Protein AF-A0A949N372-F1 (afdb_monomer_lite)

Foldseek 3Di:
DPDWDKDAPQQWDQDPPQGTWWWWQDPVRDIDTFRWDWDDADPVVRMTITDGPPDDPPIDTDRDDD

Structure (mmCIF, N/CA/C/O backbone):
data_AF-A0A949N372-F1
#
_entry.id   AF-A0A949N372-F1
#
loop_
_atom_site.group_PDB
_atom_site.id
_atom_site.type_symbol
_atom_site.label_atom_id
_atom_site.label_alt_id
_atom_site.label_comp_id
_atom_site.label_asym_id
_atom_site.label_entity_id
_atom_site.label_seq_id
_atom_site.pdbx_PDB_ins_code
_atom_site.Cartn_x
_atom_site.Cartn_y
_atom_site.Cartn_z
_atom_site.occupancy
_atom_site.B_iso_or_equiv
_atom_site.auth_seq_id
_atom_site.auth_comp_id
_atom_site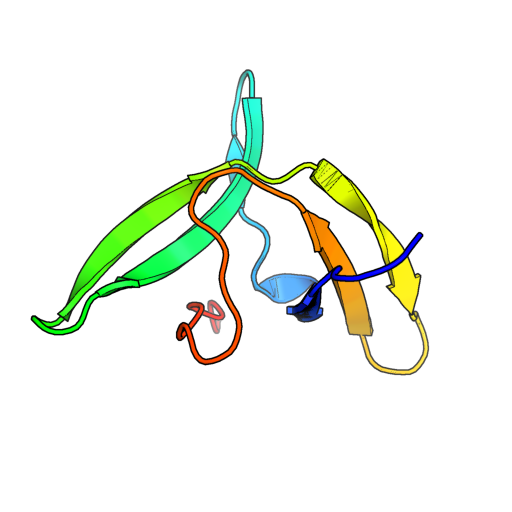.auth_asym_id
_atom_site.auth_atom_id
_atom_site.pdbx_PDB_model_num
ATOM 1 N N . VAL A 1 1 ? 7.173 -12.165 -12.659 1.00 53.47 1 VAL A N 1
ATOM 2 C CA . VAL A 1 1 ? 6.478 -12.101 -11.352 1.00 53.47 1 VAL A CA 1
ATOM 3 C C . VAL A 1 1 ? 5.007 -12.397 -11.585 1.00 53.47 1 VAL A C 1
ATOM 5 O O . VAL A 1 1 ? 4.466 -11.896 -12.559 1.00 53.47 1 VAL A O 1
ATOM 8 N N . HIS A 1 2 ? 4.380 -13.245 -10.774 1.00 63.31 2 HIS A N 1
ATOM 9 C CA . HIS A 1 2 ? 2.949 -13.559 -10.878 1.00 63.31 2 HIS A CA 1
ATOM 10 C C . HIS A 1 2 ? 2.318 -13.411 -9.490 1.00 63.31 2 HIS A C 1
ATOM 12 O O . HIS A 1 2 ? 2.986 -13.692 -8.498 1.00 63.31 2 HIS A O 1
ATOM 18 N N . GLY A 1 3 ? 1.061 -12.961 -9.419 1.00 71.00 3 GLY A N 1
ATOM 19 C CA . GLY A 1 3 ? 0.326 -12.836 -8.150 1.00 71.00 3 GLY A CA 1
ATOM 20 C C . GLY A 1 3 ? 0.654 -11.593 -7.313 1.00 71.00 3 GLY A C 1
ATOM 21 O O . GLY A 1 3 ? 0.561 -11.645 -6.093 1.00 71.00 3 GLY A O 1
ATOM 22 N N . VAL A 1 4 ? 1.055 -10.491 -7.949 1.00 81.56 4 VAL A N 1
ATOM 23 C CA . VAL A 1 4 ? 1.271 -9.190 -7.289 1.00 81.56 4 VAL A CA 1
ATOM 24 C C . VAL A 1 4 ? 0.007 -8.333 -7.339 1.00 81.56 4 VAL A C 1
ATOM 26 O O . VAL A 1 4 ? -0.818 -8.501 -8.239 1.00 81.56 4 VAL A O 1
ATOM 29 N N . LEU A 1 5 ? -0.146 -7.426 -6.374 1.00 94.06 5 LEU A N 1
ATOM 30 C CA . LEU A 1 5 ? -1.265 -6.484 -6.309 1.00 94.06 5 LEU A CA 1
ATOM 31 C C . LEU A 1 5 ? -0.789 -5.087 -6.700 1.00 94.06 5 LEU A C 1
ATOM 33 O O . LEU A 1 5 ? 0.401 -4.796 -6.612 1.00 94.06 5 LEU A O 1
ATOM 37 N N . VAL A 1 6 ? -1.716 -4.220 -7.095 1.00 95.31 6 VAL A N 1
ATOM 38 C CA . VAL A 1 6 ? -1.450 -2.793 -7.297 1.00 95.31 6 VAL A CA 1
ATOM 39 C C . VAL A 1 6 ? -2.319 -1.971 -6.355 1.00 95.31 6 VAL A C 1
ATOM 41 O O . VAL A 1 6 ? -3.476 -2.319 -6.112 1.00 95.31 6 VAL A O 1
ATOM 44 N N . VAL A 1 7 ? -1.754 -0.894 -5.81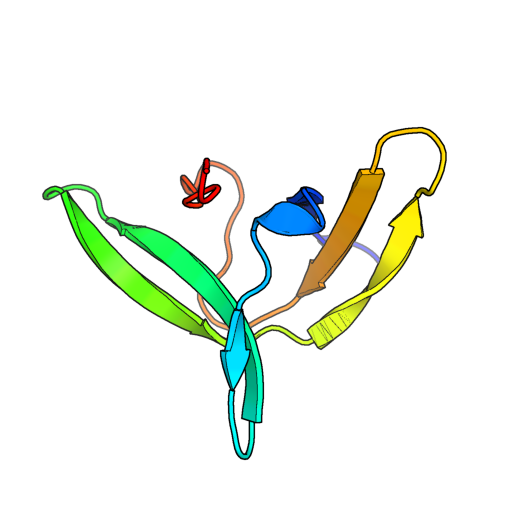7 1.00 96.25 7 VAL A N 1
ATOM 45 C CA . VAL A 1 7 ? -2.448 0.086 -4.966 1.00 96.25 7 VAL A CA 1
ATOM 46 C C . VAL A 1 7 ? -2.111 1.503 -5.439 1.00 96.25 7 VAL A C 1
ATOM 48 O O . VAL A 1 7 ? -1.077 1.673 -6.087 1.00 96.25 7 VAL A O 1
ATOM 51 N N . PRO A 1 8 ? -2.934 2.520 -5.129 1.00 96.44 8 PRO A N 1
ATOM 52 C CA . PRO A 1 8 ? -2.552 3.910 -5.360 1.00 96.44 8 PRO A CA 1
ATOM 53 C C . PRO A 1 8 ? -1.276 4.253 -4.590 1.00 96.44 8 PRO A C 1
ATOM 55 O O . PRO A 1 8 ? -1.127 3.839 -3.438 1.00 96.44 8 PRO A O 1
ATOM 58 N N . VAL A 1 9 ? -0.381 5.036 -5.193 1.00 96.25 9 VAL A N 1
ATOM 59 C CA . VAL A 1 9 ? 0.851 5.499 -4.525 1.00 96.25 9 VAL A CA 1
ATOM 60 C C . VAL A 1 9 ? 0.528 6.251 -3.230 1.00 96.25 9 VAL A C 1
ATOM 62 O O . VAL A 1 9 ? 1.192 6.046 -2.216 1.00 96.25 9 VAL A O 1
ATOM 65 N N . ASP A 1 10 ? -0.555 7.027 -3.223 1.00 95.38 10 ASP A N 1
ATOM 66 C CA . ASP A 1 10 ? -1.008 7.793 -2.056 1.00 95.38 10 ASP A CA 1
ATOM 67 C C . ASP A 1 10 ? -1.454 6.912 -0.873 1.00 95.38 10 ASP A C 1
ATOM 69 O O . ASP A 1 10 ? -1.581 7.402 0.245 1.00 95.38 10 ASP A O 1
ATOM 73 N N . ALA A 1 11 ? -1.679 5.609 -1.082 1.00 96.38 11 ALA A N 1
ATOM 74 C CA . ALA A 1 11 ? -2.001 4.660 -0.012 1.00 96.38 11 ALA A CA 1
ATOM 75 C C . ALA A 1 11 ? -0.768 4.210 0.796 1.00 96.38 11 ALA A C 1
ATOM 77 O O . ALA A 1 11 ? -0.908 3.491 1.790 1.00 96.38 11 ALA A O 1
ATOM 78 N N . LEU A 1 12 ? 0.443 4.567 0.352 1.00 96.00 12 LEU A N 1
ATOM 79 C CA . LEU A 1 12 ? 1.679 4.146 0.996 1.00 96.00 12 LEU A CA 1
ATOM 80 C C . LEU A 1 12 ? 1.977 4.972 2.249 1.00 96.00 12 LEU A C 1
ATOM 82 O O . LEU A 1 12 ? 2.077 6.196 2.218 1.00 96.00 12 LEU A O 1
ATOM 86 N N . LEU A 1 13 ? 2.229 4.269 3.349 1.00 94.94 13 LEU A N 1
ATOM 87 C CA . LEU A 1 13 ? 2.662 4.844 4.614 1.00 94.94 13 LEU A CA 1
ATOM 88 C C . LEU A 1 13 ? 4.132 4.506 4.854 1.00 94.94 13 LEU A C 1
ATOM 90 O O . LEU A 1 13 ? 4.496 3.336 4.995 1.00 94.94 13 LEU A O 1
ATOM 94 N N . ALA A 1 14 ? 4.980 5.532 4.915 1.00 93.19 14 ALA A N 1
ATOM 95 C CA . ALA A 1 14 ? 6.386 5.368 5.264 1.00 93.19 14 ALA A CA 1
ATOM 96 C C . ALA A 1 14 ? 6.533 5.021 6.756 1.00 93.19 14 ALA A C 1
ATOM 98 O O . ALA A 1 14 ? 6.009 5.711 7.632 1.00 93.19 14 ALA A O 1
ATOM 99 N N . GLN A 1 15 ? 7.273 3.956 7.047 1.00 89.25 15 GLN A N 1
ATOM 100 C CA . GLN A 1 15 ? 7.603 3.505 8.394 1.00 89.25 15 GLN A CA 1
ATOM 101 C C . GLN A 1 15 ? 9.073 3.805 8.693 1.00 89.25 15 GLN A C 1
ATOM 103 O O . GLN A 1 15 ? 9.948 3.569 7.863 1.00 89.25 15 GLN A O 1
ATOM 108 N N . SER A 1 16 ? 9.360 4.283 9.905 1.00 82.69 16 SER A N 1
ATOM 109 C CA . SER A 1 16 ? 10.688 4.774 10.310 1.00 82.69 16 SER A CA 1
ATOM 110 C C . SER A 1 16 ? 11.828 3.757 10.163 1.00 82.69 16 SER A C 1
ATOM 112 O O . SER A 1 16 ? 12.969 4.164 9.964 1.00 82.69 16 SER A O 1
ATOM 114 N N . SER A 1 17 ? 11.546 2.454 10.244 1.00 77.44 17 SER A N 1
ATOM 115 C CA . SER A 1 17 ? 12.556 1.390 10.119 1.00 77.44 17 SER A CA 1
ATOM 116 C C . SER A 1 17 ? 12.194 0.260 9.150 1.00 77.44 17 SER A C 1
ATOM 118 O O . SER A 1 17 ? 13.053 -0.566 8.855 1.00 77.44 17 SER A O 1
ATOM 120 N N . ASN A 1 18 ? 10.956 0.209 8.648 1.00 74.81 18 ASN A N 1
ATOM 121 C CA . ASN A 1 18 ? 10.421 -0.954 7.925 1.00 74.81 18 ASN A CA 1
ATOM 122 C C . ASN A 1 18 ? 10.060 -0.678 6.456 1.00 74.81 18 ASN A C 1
ATOM 124 O O . ASN A 1 18 ? 9.435 -1.513 5.806 1.00 74.81 18 ASN A O 1
ATOM 128 N N . GLY A 1 19 ? 10.453 0.478 5.915 1.00 92.75 19 GLY A N 1
ATOM 129 C CA . GLY A 1 19 ? 10.124 0.850 4.542 1.00 92.75 19 GLY A CA 1
ATOM 130 C C . GLY A 1 19 ? 8.684 1.337 4.439 1.00 92.75 19 GLY A C 1
ATOM 131 O O . GLY A 1 19 ? 8.347 2.350 5.045 1.00 92.75 19 GLY A O 1
ATOM 132 N N . TYR A 1 20 ? 7.846 0.641 3.675 1.00 95.81 20 TYR A N 1
ATOM 133 C CA . TYR A 1 20 ? 6.473 1.066 3.407 1.00 95.81 20 TYR A CA 1
ATOM 134 C C . TYR A 1 20 ? 5.454 0.057 3.925 1.00 95.81 20 TYR A C 1
ATOM 136 O O . TYR A 1 20 ? 5.701 -1.148 3.969 1.00 95.81 20 TYR A O 1
ATOM 144 N N . ALA A 1 21 ? 4.280 0.558 4.284 1.00 95.88 21 ALA A N 1
ATOM 145 C CA . ALA A 1 21 ? 3.111 -0.237 4.614 1.00 95.88 21 ALA A CA 1
ATOM 146 C C . ALA A 1 21 ? 1.876 0.310 3.898 1.00 95.88 21 ALA A C 1
ATOM 148 O O . ALA A 1 21 ? 1.842 1.471 3.495 1.00 95.88 21 ALA A O 1
ATOM 149 N N . VAL A 1 22 ? 0.852 -0.527 3.789 1.00 96.31 22 VAL A N 1
ATOM 150 C CA . VAL A 1 22 ? -0.512 -0.091 3.479 1.00 96.31 22 VAL A CA 1
ATOM 151 C C . VAL A 1 22 ? -1.391 -0.331 4.693 1.00 96.31 22 VAL A C 1
ATOM 153 O O . VAL A 1 22 ? -1.197 -1.294 5.438 1.00 96.31 22 VAL A O 1
ATOM 156 N N . GLU A 1 23 ? -2.367 0.537 4.900 1.00 96.06 23 GLU A N 1
ATOM 157 C CA . GLU A 1 23 ? -3.392 0.321 5.912 1.00 96.06 23 GLU A CA 1
ATOM 158 C C . GLU A 1 23 ? -4.560 -0.458 5.305 1.00 96.06 23 GLU A C 1
ATOM 160 O O . GLU A 1 23 ? -5.136 -0.048 4.296 1.00 96.06 23 GLU A O 1
ATOM 165 N N . VAL A 1 24 ? -4.904 -1.592 5.916 1.00 95.69 24 VAL A N 1
ATOM 166 C CA . VAL A 1 24 ? -5.975 -2.484 5.464 1.00 95.69 24 VAL A CA 1
ATOM 167 C C . VAL A 1 24 ? -7.145 -2.433 6.437 1.00 95.69 24 VAL A C 1
ATOM 169 O O . VAL A 1 24 ? -6.969 -2.538 7.655 1.00 95.69 24 VAL A O 1
ATOM 172 N N . VAL A 1 25 ? -8.356 -2.344 5.886 1.00 94.94 25 VAL A N 1
ATOM 173 C CA . VAL A 1 25 ? -9.604 -2.401 6.654 1.00 94.94 25 VAL A CA 1
ATOM 174 C C . VAL A 1 25 ? -10.107 -3.843 6.703 1.00 94.94 25 VAL A C 1
ATOM 176 O O . VAL A 1 25 ? -10.488 -4.424 5.682 1.00 94.94 25 VAL A O 1
ATOM 179 N N . GLY 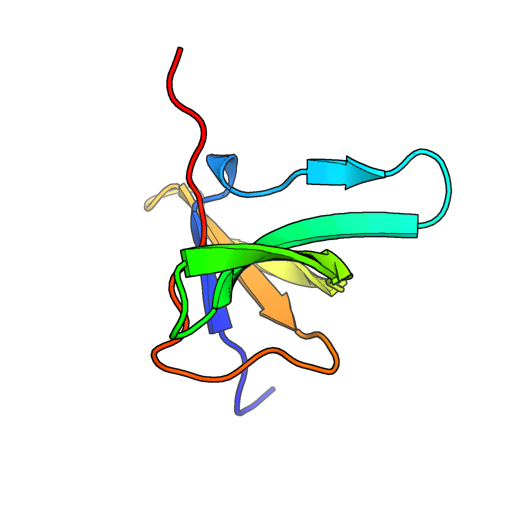A 1 26 ? -10.104 -4.429 7.900 1.00 87.81 26 GLY A N 1
ATOM 180 C CA . GLY A 1 26 ? -10.634 -5.763 8.164 1.00 87.81 26 GLY A CA 1
ATOM 181 C C . GLY A 1 26 ? -12.163 -5.831 8.082 1.00 87.81 26 GLY A C 1
ATOM 182 O O . GLY A 1 26 ? -12.861 -4.819 8.059 1.00 87.81 26 GLY A O 1
ATOM 183 N N . VAL A 1 27 ? -12.707 -7.051 8.085 1.00 83.00 27 VAL A N 1
ATOM 184 C CA . VAL A 1 27 ? -14.158 -7.314 7.946 1.00 83.00 27 VAL A CA 1
ATOM 185 C C . VAL A 1 27 ? -15.022 -6.692 9.048 1.00 83.00 27 VAL A C 1
ATOM 187 O O . VAL A 1 27 ? -16.197 -6.420 8.836 1.00 83.00 27 VAL A O 1
ATOM 190 N N . ASN A 1 28 ? -14.439 -6.448 10.217 1.00 87.81 28 ASN A N 1
ATOM 191 C CA . ASN A 1 28 ? -15.070 -5.804 11.369 1.00 87.81 28 ASN A CA 1
ATOM 192 C C . ASN A 1 28 ? -14.801 -4.291 11.431 1.00 87.81 28 ASN A C 1
ATOM 194 O O . ASN A 1 28 ? -15.083 -3.665 12.449 1.00 87.81 28 ASN A O 1
ATOM 198 N N . GLY A 1 29 ? -14.219 -3.716 10.376 1.00 89.94 29 GLY A 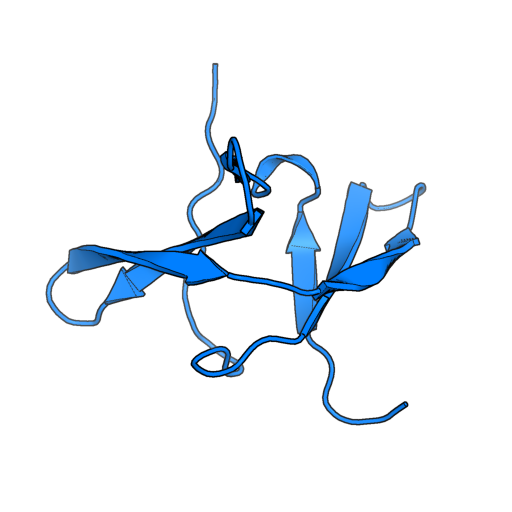N 1
ATOM 199 C CA . GLY A 1 29 ? -13.795 -2.322 10.360 1.00 89.94 29 GLY A CA 1
ATOM 200 C C . GLY A 1 29 ? -12.561 -2.046 11.215 1.00 89.94 29 GLY A C 1
ATOM 201 O O . GLY A 1 29 ? -12.278 -0.886 11.469 1.00 89.94 29 GLY A O 1
ATOM 202 N N . ILE A 1 30 ? -11.828 -3.067 11.681 1.00 93.81 30 ILE A N 1
ATOM 203 C CA . ILE A 1 30 ? -10.548 -2.856 12.367 1.00 93.81 30 ILE A CA 1
ATOM 204 C C . ILE A 1 30 ? -9.456 -2.590 11.337 1.00 93.81 30 ILE A C 1
ATOM 206 O O . ILE A 1 30 ? -9.288 -3.335 10.370 1.00 93.81 30 ILE A O 1
ATOM 210 N N . HIS A 1 31 ? -8.691 -1.538 11.591 1.00 95.00 31 HIS A N 1
ATOM 211 C CA . HIS A 1 31 ? -7.578 -1.110 10.763 1.00 95.00 31 HIS A CA 1
ATOM 212 C C . HIS A 1 31 ? -6.278 -1.736 11.261 1.00 95.00 31 HIS A C 1
ATOM 214 O O . HIS A 1 31 ? -6.059 -1.868 12.467 1.00 95.00 31 HIS A O 1
ATOM 220 N N . HIS A 1 32 ? -5.409 -2.123 10.334 1.00 94.06 32 HIS A N 1
ATOM 221 C CA . HIS A 1 32 ? -4.061 -2.576 10.656 1.00 94.06 32 HIS A CA 1
ATOM 222 C C . HIS A 1 32 ? -3.097 -2.264 9.515 1.00 94.06 32 HIS A C 1
ATOM 224 O O . HIS A 1 32 ? -3.489 -2.194 8.351 1.00 94.06 32 HIS A O 1
ATOM 230 N N . LEU A 1 33 ? -1.824 -2.087 9.863 1.00 94.69 33 LEU A N 1
ATOM 231 C CA . LEU A 1 33 ? -0.763 -1.862 8.891 1.00 94.69 33 LEU A CA 1
ATOM 232 C C . LEU A 1 33 ? -0.200 -3.192 8.409 1.00 94.69 33 LEU A C 1
ATOM 234 O O . LEU A 1 33 ? 0.169 -4.050 9.213 1.00 94.69 33 LEU A O 1
ATOM 238 N N . VAL A 1 34 ? -0.087 -3.323 7.093 1.00 94.75 34 VAL A N 1
ATOM 239 C CA . VAL A 1 34 ? 0.560 -4.450 6.429 1.00 94.75 34 VAL A CA 1
ATOM 240 C C . VAL A 1 34 ? 1.839 -3.938 5.767 1.00 94.75 34 VAL A C 1
ATOM 242 O O . VAL A 1 34 ? 1.746 -3.127 4.844 1.00 94.75 34 VAL A O 1
ATOM 245 N N . PRO A 1 35 ? 3.030 -4.368 6.223 1.00 95.38 35 PRO A N 1
ATOM 246 C CA . PRO A 1 35 ? 4.289 -4.035 5.565 1.00 95.38 35 PRO A CA 1
ATOM 247 C C . PRO A 1 35 ? 4.321 -4.561 4.129 1.00 95.38 35 PRO A C 1
ATOM 249 O O . PRO A 1 35 ? 3.883 -5.684 3.859 1.00 95.38 35 PRO A O 1
ATOM 252 N N . VAL A 1 36 ? 4.871 -3.767 3.213 1.00 94.62 36 VAL A N 1
ATOM 253 C CA . VAL A 1 36 ? 4.935 -4.100 1.790 1.00 94.62 36 VAL A CA 1
ATOM 254 C C . VAL A 1 36 ? 6.326 -3.886 1.216 1.00 94.62 36 VAL A C 1
ATOM 256 O O . VAL A 1 36 ? 7.061 -2.973 1.581 1.00 94.62 36 VAL A O 1
ATOM 259 N N . THR A 1 37 ? 6.666 -4.733 0.255 1.00 94.56 37 THR A N 1
ATOM 260 C CA . THR A 1 37 ? 7.753 -4.494 -0.691 1.00 94.56 37 THR A CA 1
ATOM 261 C C . THR A 1 37 ? 7.166 -3.869 -1.947 1.00 94.56 37 THR A C 1
ATOM 263 O O . THR A 1 37 ? 6.180 -4.378 -2.487 1.00 94.56 37 THR A O 1
ATOM 266 N N . LEU A 1 38 ? 7.777 -2.775 -2.398 1.00 95.25 38 LEU A N 1
ATOM 267 C CA . LEU A 1 38 ? 7.372 -2.058 -3.602 1.00 95.25 38 LEU A CA 1
ATOM 268 C C . LEU A 1 38 ? 8.052 -2.654 -4.838 1.00 95.25 38 LEU A C 1
ATOM 270 O O . LEU A 1 38 ? 9.202 -3.092 -4.777 1.00 95.25 38 LEU A O 1
ATOM 274 N N . GLY A 1 39 ? 7.327 -2.670 -5.950 1.00 94.69 39 GLY A N 1
ATOM 275 C CA . GLY A 1 39 ? 7.814 -3.076 -7.262 1.00 94.69 39 GLY A CA 1
ATOM 276 C C . GLY A 1 39 ? 7.774 -1.922 -8.258 1.00 94.69 39 GLY A C 1
ATOM 277 O O . GLY A 1 39 ? 8.282 -0.838 -7.990 1.00 94.69 39 GLY A O 1
ATOM 278 N N . LEU A 1 40 ? 7.188 -2.185 -9.427 1.00 95.31 40 LEU A N 1
ATOM 279 C CA . LEU A 1 40 ? 7.040 -1.197 -10.490 1.00 95.31 40 LEU A CA 1
ATOM 280 C C . LEU A 1 40 ? 6.030 -0.114 -10.109 1.00 95.31 40 LEU A C 1
ATOM 282 O O . LEU A 1 40 ? 4.999 -0.406 -9.502 1.00 95.31 40 LEU A O 1
ATOM 286 N N . PHE A 1 41 ? 6.335 1.108 -10.523 1.00 95.50 41 PHE A N 1
ATOM 287 C CA . PHE A 1 41 ? 5.429 2.242 -10.479 1.00 95.50 41 PHE A CA 1
ATOM 288 C C . PHE A 1 41 ? 4.845 2.447 -11.872 1.00 95.50 41 PHE A C 1
ATOM 290 O O . PHE A 1 41 ? 5.564 2.371 -12.871 1.00 95.50 41 PHE A O 1
ATOM 297 N N . ASP A 1 42 ? 3.540 2.665 -11.915 1.00 94.94 42 ASP A N 1
ATOM 298 C CA . ASP A 1 42 ? 2.828 3.136 -13.088 1.00 94.94 42 ASP A CA 1
ATOM 299 C C . ASP A 1 42 ? 2.519 4.620 -12.886 1.00 94.94 42 ASP A C 1
ATOM 301 O O . ASP A 1 42 ? 1.576 4.990 -12.181 1.00 94.94 42 ASP A O 1
ATOM 305 N N . ASP A 1 43 ? 3.355 5.468 -13.481 1.00 91.12 43 ASP A N 1
ATOM 306 C CA . ASP A 1 43 ? 3.245 6.922 -13.364 1.00 91.12 43 ASP A CA 1
ATOM 307 C C . ASP A 1 43 ? 2.031 7.486 -14.121 1.00 91.12 43 ASP A C 1
ATOM 309 O O . ASP A 1 43 ? 1.622 8.616 -13.854 1.00 91.12 43 ASP A O 1
ATOM 313 N N . ALA A 1 44 ? 1.451 6.732 -15.065 1.00 92.44 44 ALA A N 1
ATOM 314 C CA . ALA A 1 44 ? 0.288 7.187 -15.823 1.00 92.44 44 ALA A CA 1
ATOM 315 C C . ALA A 1 44 ? -0.990 7.099 -14.980 1.00 92.44 44 ALA A C 1
ATOM 317 O O . ALA A 1 44 ? -1.794 8.032 -14.984 1.00 92.44 44 ALA A O 1
ATOM 318 N N . ASP A 1 45 ? -1.133 6.008 -14.228 1.00 92.75 45 ASP A N 1
ATOM 319 C CA . ASP A 1 45 ? -2.313 5.743 -13.400 1.00 92.75 45 ASP A CA 1
ATOM 320 C C . ASP A 1 45 ? -2.092 6.052 -11.905 1.00 92.75 45 ASP A C 1
ATOM 322 O O . ASP A 1 45 ? -3.025 5.962 -11.105 1.00 92.75 45 ASP A O 1
ATOM 326 N N . GLY A 1 46 ? -0.871 6.426 -11.505 1.00 95.50 46 GLY A N 1
ATOM 327 C CA . GLY A 1 46 ? -0.530 6.722 -10.109 1.00 95.50 46 GLY A CA 1
ATOM 328 C C . GLY A 1 46 ? -0.562 5.481 -9.214 1.00 95.50 46 GLY A C 1
ATOM 329 O O . GLY A 1 46 ? -0.943 5.555 -8.040 1.00 95.50 46 GLY A O 1
ATOM 330 N N . MET A 1 47 ? -0.187 4.328 -9.769 1.00 96.44 47 MET A N 1
ATOM 331 C CA . MET A 1 47 ? -0.273 3.026 -9.109 1.00 96.44 47 MET A CA 1
ATOM 332 C C . MET A 1 47 ? 1.114 2.460 -8.815 1.00 96.44 47 MET A C 1
ATOM 334 O O . MET A 1 47 ? 2.089 2.734 -9.509 1.00 96.44 47 MET A O 1
ATOM 338 N N . VAL A 1 48 ? 1.207 1.614 -7.795 1.00 96.81 48 VAL A N 1
ATOM 339 C CA . VAL A 1 48 ? 2.438 0.902 -7.445 1.00 96.81 48 VAL A CA 1
ATOM 340 C C . VAL A 1 48 ? 2.153 -0.568 -7.195 1.00 96.81 48 VAL A C 1
ATOM 342 O O . VAL A 1 48 ? 1.194 -0.940 -6.513 1.00 96.81 48 VAL A O 1
ATOM 345 N N . GLN A 1 49 ? 3.008 -1.420 -7.751 1.00 96.25 49 GLN A N 1
ATOM 346 C CA . GLN A 1 49 ? 2.999 -2.848 -7.484 1.00 96.25 49 GLN A CA 1
ATOM 347 C C . GLN A 1 49 ? 3.469 -3.113 -6.051 1.00 96.25 49 GLN A C 1
ATOM 349 O O . GLN A 1 49 ? 4.546 -2.669 -5.652 1.00 96.25 49 GLN A O 1
ATOM 354 N N . VAL A 1 50 ? 2.712 -3.911 -5.303 1.00 95.75 50 VAL A N 1
ATOM 355 C CA . VAL A 1 50 ? 3.038 -4.304 -3.931 1.00 95.75 50 VAL A CA 1
ATOM 356 C C . VAL A 1 50 ? 2.984 -5.815 -3.740 1.00 95.75 50 VAL A C 1
ATOM 358 O O . VAL A 1 50 ? 2.182 -6.535 -4.343 1.00 95.75 50 VAL A O 1
ATOM 361 N N . SER A 1 51 ? 3.845 -6.291 -2.848 1.00 94.44 51 SER A N 1
ATOM 362 C CA . SER A 1 51 ? 3.820 -7.652 -2.314 1.00 94.44 51 SER A CA 1
ATOM 363 C C . SER A 1 51 ? 4.095 -7.625 -0.816 1.00 94.44 51 SER A C 1
ATOM 365 O O . SER A 1 51 ? 4.930 -6.847 -0.361 1.00 94.44 51 SER A O 1
ATOM 367 N N . GLY A 1 52 ? 3.432 -8.484 -0.049 1.00 91.00 52 GLY A N 1
ATOM 368 C CA . GLY A 1 52 ? 3.609 -8.560 1.397 1.00 91.00 52 GLY A CA 1
ATOM 369 C C . GLY A 1 52 ? 2.842 -9.736 1.985 1.00 91.00 52 GLY A C 1
ATOM 370 O O . GLY A 1 52 ? 1.801 -10.142 1.465 1.00 91.00 52 GLY A O 1
ATOM 371 N N . THR A 1 53 ? 3.357 -10.304 3.072 1.00 90.38 53 THR A N 1
ATOM 372 C CA . THR A 1 53 ? 2.634 -11.323 3.838 1.00 90.38 53 THR A CA 1
ATOM 373 C C . THR A 1 53 ? 1.382 -10.700 4.449 1.00 90.38 53 THR A C 1
ATOM 375 O O . THR A 1 53 ? 1.485 -9.701 5.155 1.00 90.38 53 THR A O 1
ATOM 378 N N . GLY A 1 54 ? 0.213 -11.291 4.196 1.00 90.06 54 GLY A N 1
ATOM 379 C CA . GLY A 1 54 ? -1.071 -10.760 4.667 1.00 90.06 54 GLY A CA 1
ATOM 380 C C . GLY A 1 54 ? -1.817 -9.893 3.649 1.00 90.06 54 GLY A C 1
ATOM 381 O O . GLY A 1 54 ? -2.934 -9.472 3.946 1.00 90.06 54 GLY A O 1
ATOM 382 N N . LEU A 1 55 ? -1.254 -9.682 2.451 1.00 91.94 55 LEU A N 1
ATOM 383 C CA . LEU A 1 55 ? -1.972 -9.087 1.326 1.00 91.94 55 LEU A CA 1
ATOM 384 C C . LEU A 1 55 ? -2.683 -10.137 0.467 1.00 91.94 55 LEU A C 1
ATOM 386 O O . LEU A 1 55 ? -2.116 -11.178 0.135 1.00 91.94 55 LEU A O 1
ATOM 390 N N . ALA A 1 56 ? -3.914 -9.834 0.068 1.00 92.69 56 ALA A N 1
ATOM 391 C CA . ALA A 1 56 ? -4.734 -10.663 -0.803 1.00 92.69 56 ALA A CA 1
ATOM 392 C C . ALA A 1 56 ? -5.686 -9.810 -1.655 1.00 92.69 56 ALA A C 1
ATOM 394 O O . ALA A 1 56 ? -6.109 -8.721 -1.263 1.00 92.69 56 ALA A O 1
ATOM 395 N N . VAL A 1 57 ? -6.063 -10.339 -2.823 1.00 91.19 57 VAL A N 1
ATOM 396 C CA . VAL A 1 57 ? -7.065 -9.719 -3.702 1.00 91.19 57 VAL A CA 1
ATOM 397 C C . VAL A 1 57 ? -8.375 -9.487 -2.937 1.00 91.19 57 VAL A C 1
ATOM 399 O O . VAL A 1 57 ? -8.829 -10.351 -2.190 1.00 91.19 57 VAL A O 1
ATOM 402 N N . GLY A 1 58 ? -8.998 -8.326 -3.153 1.00 91.81 58 GLY A N 1
ATOM 403 C CA . GLY A 1 58 ? -10.293 -7.966 -2.566 1.00 91.81 58 GLY A CA 1
ATOM 404 C C . GLY A 1 58 ? -10.214 -7.288 -1.195 1.00 91.81 58 GLY A C 1
ATOM 405 O O . GLY A 1 58 ? -11.2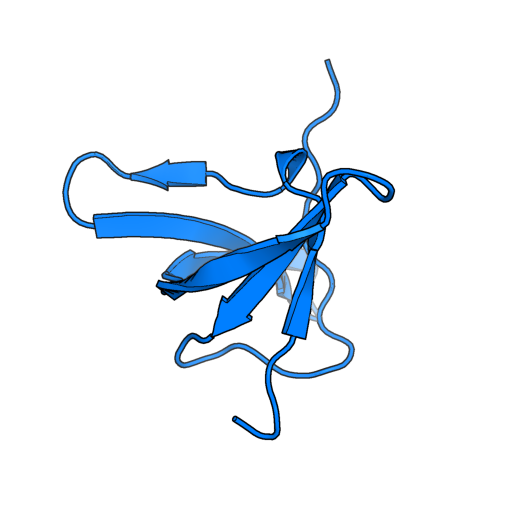33 -6.795 -0.708 1.00 91.81 58 GLY A O 1
ATOM 406 N N . GLN A 1 59 ? -9.028 -7.206 -0.586 1.00 93.44 59 GLN A N 1
ATOM 407 C CA . GLN A 1 59 ? -8.814 -6.374 0.597 1.00 93.44 59 GLN A CA 1
ATOM 408 C C . GLN A 1 59 ? -9.002 -4.891 0.270 1.00 93.44 59 GLN A C 1
ATOM 410 O O . GLN A 1 59 ? -8.660 -4.420 -0.815 1.00 93.44 59 GLN A O 1
ATOM 415 N N . ARG A 1 60 ? -9.545 -4.146 1.235 1.00 94.50 60 ARG A N 1
ATOM 416 C CA . ARG A 1 60 ? -9.713 -2.698 1.131 1.00 94.50 60 ARG A CA 1
ATOM 417 C C . ARG A 1 60 ? -8.524 -2.010 1.772 1.00 94.50 60 ARG A C 1
ATOM 419 O O . ARG A 1 60 ? -8.262 -2.229 2.953 1.00 94.50 60 ARG A O 1
ATOM 426 N N . VAL A 1 61 ? -7.859 -1.167 0.994 1.00 95.75 61 VAL A N 1
ATOM 427 C CA . VAL A 1 61 ? -6.782 -0.300 1.467 1.00 95.75 61 VAL A CA 1
ATOM 428 C C . VAL A 1 61 ? -7.305 1.108 1.710 1.00 95.75 61 VAL A C 1
ATOM 430 O O . VAL A 1 61 ? -8.183 1.588 0.987 1.00 95.75 61 VAL A O 1
ATOM 433 N N . VAL A 1 62 ? -6.786 1.758 2.744 1.00 96.12 62 VAL A N 1
ATOM 434 C CA . VAL A 1 62 ? -7.081 3.163 3.027 1.00 96.12 62 VAL A CA 1
ATOM 435 C C . VAL A 1 62 ? -6.245 4.043 2.102 1.00 96.12 62 VAL A C 1
ATOM 437 O O . VAL A 1 62 ? -5.053 3.814 1.925 1.00 96.12 62 VAL A O 1
ATOM 440 N N . VAL A 1 63 ? -6.882 5.064 1.530 1.00 95.38 63 VAL A N 1
ATOM 441 C CA . VAL A 1 63 ? -6.210 6.144 0.802 1.00 95.38 63 VAL A CA 1
ATOM 442 C C . VAL A 1 63 ? -6.459 7.432 1.588 1.00 95.38 63 VAL A C 1
ATOM 444 O O . VAL A 1 63 ? -7.611 7.884 1.632 1.00 95.38 63 VAL A O 1
ATOM 447 N N . PRO A 1 64 ? -5.436 7.998 2.250 1.00 84.81 64 PRO A N 1
ATOM 448 C CA . PRO A 1 64 ? -5.541 9.291 2.906 1.00 84.81 64 PRO A CA 1
ATOM 449 C C . PRO A 1 64 ? -5.994 10.361 1.914 1.00 84.81 64 PRO A C 1
ATOM 451 O O . PRO A 1 64 ? -5.552 10.400 0.768 1.00 84.81 64 PRO A O 1
ATOM 454 N N . LYS A 1 65 ? -6.882 11.243 2.362 1.00 79.88 65 LYS A N 1
ATOM 455 C CA . LYS A 1 65 ? -7.246 12.457 1.632 1.00 79.88 65 LYS A CA 1
ATOM 456 C C . LYS A 1 65 ? -6.940 13.646 2.528 1.00 79.88 65 LYS A C 1
ATOM 458 O O . LYS A 1 65 ? -7.211 13.580 3.727 1.00 79.88 65 LYS A O 1
ATOM 463 N N . LEU A 1 66 ? -6.340 14.677 1.938 1.00 59.12 66 LEU A N 1
ATOM 464 C CA . LEU A 1 66 ? -6.209 15.997 2.553 1.00 59.12 66 LEU A CA 1
ATOM 465 C C . LEU A 1 66 ? -7.577 16.679 2.654 1.00 59.12 66 LEU A C 1
ATOM 467 O O . LEU A 1 66 ? -8.424 16.428 1.762 1.00 59.12 66 LEU A O 1
#

pLDDT: mean 90.69, std 8.9, range [53.47, 96.81]

Radius of gyration: 11.55 Å; chains: 1; bounding box: 28×30×28 Å

Secondary structure (DSSP, 8-state):
--S-EEEEGGGEEEETTTEEEEEEE-TTS-EEEEEEEEEEEETTTTEEEEE-TT--TTPEEP----

Seq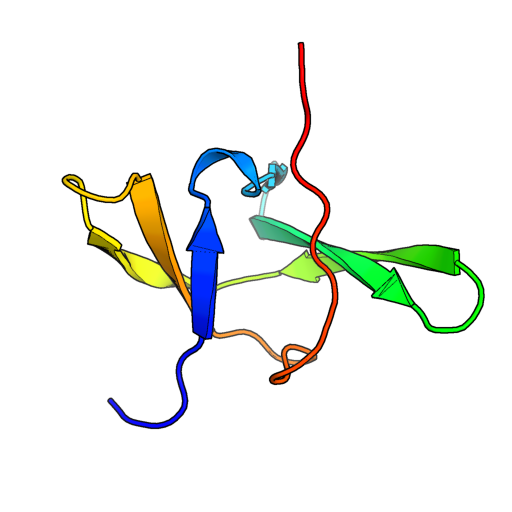uence (66 aa):
VHGVLVVPVDALLAQSSNGYAVEVVGVNGIHHLVPVTLGLFDDADGMVQVSGTGLAVGQRVVVPKL